Protein AF-D0EL36-F1 (afdb_monomer_lite)

Secondary structure (DSSP, 8-state):
--EEEEEE-TT--S--HHHHHHHHHHHHHHHHHHTGGGEEEEEEES-B-HHHHHHHHHHHTT-TT--EEEE-S-BS-HHHHHHHTTT-TT--EEEE---TT--S--GGGGG-TT--EEE-TT--------

Sequence (130 aa):
DSRHLPISTENLDEYDAASAEKLKSELEKLKTTLKVEHLQTLMLFGEIDEGFVKIFGDFLGEANTLHVLHVPNKLCPVESMLQNFSGLVHLRYLCLGMDESEMHLPLSISKFYHLRILDLELWKGGHGRS

Organism: Triticum aestivum (NCBI:txid4565)

Structure (mmCIF, N/CA/C/O backbone):
data_AF-D0EL36-F1
#
_entry.id   AF-D0EL36-F1
#
loop_
_atom_site.group_PDB
_atom_site.id
_atom_site.type_symbol
_atom_site.label_atom_id
_atom_site.label_alt_id
_atom_site.label_comp_id
_atom_site.label_asym_id
_atom_site.label_entity_id
_atom_site.label_seq_id
_atom_site.pdbx_PDB_ins_code
_atom_site.Cartn_x
_atom_site.Cartn_y
_atom_site.Cartn_z
_atom_site.occupancy
_atom_site.B_iso_or_equiv
_atom_site.auth_seq_id
_atom_site.auth_comp_id
_atom_site.auth_asym_id
_atom_site.auth_atom_id
_atom_site.pdbx_PDB_model_num
ATOM 1 N N . ASP A 1 1 ? -20.819 0.659 3.939 1.00 53.47 1 ASP A N 1
ATOM 2 C CA . ASP A 1 1 ? -19.827 1.710 3.649 1.00 53.47 1 ASP A CA 1
ATOM 3 C C . ASP A 1 1 ? -18.506 1.093 3.233 1.00 53.47 1 ASP A C 1
ATOM 5 O O . ASP A 1 1 ? -17.848 0.462 4.050 1.00 53.47 1 ASP A O 1
ATOM 9 N N . SER A 1 2 ? -18.156 1.206 1.952 1.00 55.25 2 SER A N 1
ATOM 10 C CA . SER A 1 2 ? -16.809 0.893 1.465 1.00 55.25 2 SER A CA 1
ATOM 11 C C . SER A 1 2 ? -16.009 2.190 1.452 1.00 55.25 2 SER A C 1
ATOM 13 O O . SER A 1 2 ? -16.448 3.176 0.858 1.00 55.25 2 SER A O 1
ATOM 15 N N . ARG A 1 3 ? -14.871 2.216 2.151 1.00 83.75 3 ARG A N 1
ATOM 16 C CA . ARG A 1 3 ? -13.973 3.374 2.182 1.00 83.75 3 ARG A CA 1
ATOM 17 C C . ARG A 1 3 ? -12.947 3.237 1.066 1.00 83.75 3 ARG A C 1
ATOM 19 O O . ARG A 1 3 ? -12.120 2.324 1.091 1.00 83.75 3 ARG A O 1
ATOM 26 N N . HIS A 1 4 ? -13.033 4.151 0.108 1.00 90.44 4 HIS A N 1
ATOM 27 C CA . HIS A 1 4 ? -12.111 4.293 -1.012 1.00 90.44 4 HIS A CA 1
ATOM 28 C C . HIS A 1 4 ? -11.322 5.591 -0.834 1.00 90.44 4 HIS A C 1
ATOM 30 O O . HIS A 1 4 ? -11.923 6.631 -0.564 1.00 90.44 4 HIS A O 1
ATOM 36 N N . LEU A 1 5 ? -9.998 5.529 -0.983 1.00 91.19 5 LEU A N 1
ATOM 37 C CA . LEU A 1 5 ? -9.108 6.678 -0.838 1.00 91.19 5 LEU A CA 1
ATOM 38 C C . LEU A 1 5 ? -8.165 6.773 -2.046 1.00 91.19 5 LEU A C 1
ATOM 40 O O . LEU A 1 5 ? -7.274 5.936 -2.182 1.00 91.19 5 LEU A O 1
ATOM 44 N N . PRO A 1 6 ? -8.344 7.762 -2.932 1.00 90.62 6 PRO A N 1
ATOM 45 C CA . PRO A 1 6 ? -7.325 8.137 -3.899 1.00 90.62 6 PRO A CA 1
ATOM 46 C C . PRO A 1 6 ? -6.351 9.152 -3.283 1.00 90.62 6 PRO A C 1
ATOM 48 O O . PRO A 1 6 ? -6.771 10.090 -2.605 1.00 90.62 6 PRO A O 1
ATOM 51 N N . ILE A 1 7 ? -5.057 8.987 -3.543 1.00 88.38 7 ILE A N 1
ATOM 52 C CA . ILE A 1 7 ? -3.991 9.919 -3.160 1.00 88.38 7 ILE A CA 1
ATOM 53 C C . ILE A 1 7 ? -3.137 10.174 -4.398 1.00 88.38 7 ILE A C 1
ATOM 55 O O . ILE A 1 7 ? -2.771 9.230 -5.090 1.00 88.38 7 ILE A O 1
ATOM 59 N N . SER A 1 8 ? -2.822 11.437 -4.680 1.00 86.31 8 SER A N 1
ATOM 60 C CA . SER A 1 8 ? -1.916 11.821 -5.766 1.00 86.31 8 SER A CA 1
ATOM 61 C C . SER A 1 8 ? -0.731 12.603 -5.206 1.00 86.31 8 SER A C 1
ATOM 63 O O . SER A 1 8 ? -0.928 13.566 -4.462 1.00 86.31 8 SER A O 1
ATOM 65 N N . THR A 1 9 ? 0.483 12.185 -5.566 1.00 79.19 9 THR A N 1
ATOM 66 C CA . THR A 1 9 ? 1.749 12.873 -5.277 1.00 79.19 9 THR A CA 1
ATOM 67 C C . THR A 1 9 ? 2.215 13.758 -6.439 1.00 79.19 9 THR A C 1
ATOM 69 O O . THR A 1 9 ? 3.256 14.387 -6.332 1.00 79.19 9 THR A O 1
ATOM 72 N N . GLU A 1 10 ? 1.439 13.885 -7.523 1.00 74.19 10 GLU A N 1
ATOM 73 C CA . GLU A 1 10 ? 1.836 14.590 -8.763 1.00 74.19 10 GLU A CA 1
ATOM 74 C C . GLU A 1 10 ? 2.172 16.079 -8.586 1.00 74.19 10 GLU A C 1
ATOM 76 O O . GLU A 1 10 ? 2.873 16.648 -9.413 1.00 74.19 10 GLU A O 1
ATOM 81 N N . ASN A 1 11 ? 1.657 16.714 -7.530 1.00 66.56 11 ASN A N 1
ATOM 82 C CA . ASN A 1 11 ? 1.885 18.134 -7.232 1.00 66.56 11 ASN A CA 1
ATOM 83 C C . ASN A 1 11 ? 2.857 18.346 -6.062 1.00 66.56 11 ASN A C 1
ATOM 85 O O . ASN A 1 11 ? 2.908 19.438 -5.496 1.00 66.56 11 ASN A O 1
ATOM 89 N N . LEU A 1 12 ? 3.541 17.291 -5.619 1.00 65.62 12 LEU A N 1
ATOM 90 C CA . LEU A 1 12 ? 4.643 17.423 -4.680 1.00 65.62 12 LEU A CA 1
ATOM 91 C C . LEU A 1 12 ? 5.880 17.704 -5.535 1.00 65.62 12 LEU A C 1
ATOM 93 O O . LEU A 1 12 ? 6.306 16.841 -6.297 1.00 65.62 12 LEU A O 1
ATOM 97 N N . ASP A 1 13 ? 6.381 18.940 -5.463 1.00 54.97 13 ASP A N 1
ATOM 98 C CA . ASP A 1 13 ? 7.646 19.344 -6.086 1.00 54.97 13 ASP A CA 1
ATOM 99 C C . ASP A 1 13 ? 8.804 18.438 -5.600 1.00 54.97 13 ASP A C 1
ATOM 101 O O . ASP A 1 13 ? 8.608 17.574 -4.743 1.00 54.97 13 ASP A O 1
ATOM 105 N N . GLU A 1 14 ? 10.011 18.629 -6.149 1.00 61.44 14 GLU A N 1
ATOM 106 C CA . GLU A 1 14 ? 11.230 17.871 -5.816 1.00 61.44 14 GLU A CA 1
ATOM 107 C C . GLU A 1 14 ? 11.282 17.469 -4.329 1.00 61.44 14 GLU A C 1
ATOM 109 O O . GLU A 1 14 ? 11.182 18.327 -3.450 1.00 61.44 14 GLU A O 1
ATOM 114 N N . TYR A 1 15 ? 11.381 16.157 -4.066 1.00 65.69 15 TYR A N 1
ATOM 115 C CA . TYR A 1 15 ? 11.259 15.565 -2.732 1.00 65.69 15 TYR A CA 1
ATOM 116 C C . TYR A 1 15 ? 12.235 16.216 -1.746 1.00 65.69 15 TYR A C 1
ATOM 118 O O . TYR A 1 15 ? 13.415 15.868 -1.662 1.00 65.69 15 TYR A O 1
ATOM 126 N N . ASP A 1 16 ? 11.719 17.168 -0.974 1.00 75.25 16 ASP A N 1
ATOM 127 C CA . ASP A 1 16 ? 12.415 17.794 0.131 1.00 75.25 16 ASP A CA 1
ATOM 128 C C . ASP A 1 16 ? 11.824 17.337 1.471 1.00 75.25 16 ASP A C 1
ATOM 130 O O . ASP A 1 16 ? 10.711 16.806 1.580 1.00 75.25 16 ASP A O 1
ATOM 134 N N . ALA A 1 17 ? 12.595 17.535 2.540 1.00 79.56 17 ALA A N 1
ATOM 135 C CA . ALA A 1 17 ? 12.172 17.139 3.879 1.00 79.56 17 ALA A CA 1
ATOM 136 C C . ALA A 1 17 ? 10.856 17.823 4.305 1.00 79.56 17 ALA A C 1
ATOM 138 O O . ALA A 1 17 ? 10.093 17.258 5.088 1.00 79.56 17 ALA A O 1
ATOM 139 N N . ALA A 1 18 ? 10.570 19.022 3.786 1.00 82.38 18 ALA A N 1
ATOM 140 C CA . ALA A 1 18 ? 9.354 19.761 4.105 1.00 82.38 18 ALA A CA 1
ATOM 141 C C . ALA A 1 18 ? 8.104 19.113 3.486 1.00 82.38 18 ALA A C 1
ATOM 143 O O . ALA A 1 18 ? 7.077 18.985 4.159 1.00 82.38 18 ALA A O 1
ATOM 144 N N . SER A 1 19 ? 8.193 18.664 2.235 1.00 81.56 19 SER A N 1
ATOM 145 C CA . SER A 1 19 ? 7.114 17.988 1.511 1.00 81.56 19 SER A CA 1
ATOM 146 C C . SER A 1 19 ? 6.803 16.623 2.119 1.00 81.56 19 SER A C 1
ATOM 148 O O . SER A 1 19 ? 5.631 16.287 2.314 1.00 81.56 19 SER A O 1
ATOM 150 N N . ALA A 1 20 ? 7.839 15.881 2.520 1.00 82.44 20 ALA A N 1
ATOM 151 C CA . ALA A 1 20 ? 7.704 14.610 3.227 1.00 82.44 20 ALA A CA 1
ATOM 152 C C . ALA A 1 20 ? 6.972 14.765 4.575 1.00 82.44 20 ALA A C 1
ATOM 154 O O . ALA A 1 20 ? 5.999 14.057 4.847 1.00 82.44 20 ALA A O 1
ATOM 155 N N . GLU A 1 21 ? 7.390 15.729 5.404 1.00 86.75 21 GLU A N 1
ATOM 156 C CA . GLU A 1 21 ? 6.746 16.003 6.696 1.00 86.75 21 GLU A CA 1
ATOM 157 C C . GLU A 1 21 ? 5.304 16.497 6.531 1.00 86.75 21 GLU A C 1
ATOM 159 O O . GLU A 1 21 ? 4.408 16.091 7.279 1.00 86.75 21 GLU A O 1
ATOM 164 N N . LYS A 1 22 ? 5.041 17.326 5.513 1.00 87.12 22 LYS A N 1
ATOM 165 C CA . LYS A 1 22 ? 3.683 17.772 5.190 1.00 87.12 22 LYS A CA 1
ATOM 166 C C . LYS A 1 22 ? 2.788 16.593 4.814 1.00 87.12 22 LYS A C 1
ATOM 168 O O . LYS A 1 22 ? 1.703 16.471 5.380 1.00 87.12 22 LYS A O 1
ATOM 173 N N . LEU A 1 23 ? 3.232 15.719 3.908 1.00 86.81 23 LEU A N 1
ATOM 174 C CA . LEU A 1 23 ? 2.465 14.533 3.524 1.00 86.81 23 LEU A CA 1
ATOM 175 C C . LEU A 1 23 ? 2.194 13.639 4.736 1.00 86.81 23 LEU A C 1
ATOM 177 O O . LEU A 1 23 ? 1.052 13.247 4.965 1.00 86.81 23 LEU A O 1
ATOM 181 N N . LYS A 1 24 ? 3.223 13.355 5.539 1.00 90.00 24 LYS A N 1
ATOM 182 C CA . LYS A 1 24 ? 3.090 12.544 6.751 1.00 90.00 24 LYS A CA 1
ATOM 183 C C . LYS A 1 24 ? 2.052 13.128 7.714 1.00 90.00 24 LYS A C 1
ATOM 185 O O . LYS A 1 24 ? 1.191 12.399 8.197 1.00 90.00 24 LYS A O 1
ATOM 190 N N . SER A 1 25 ? 2.084 14.440 7.947 1.00 90.56 25 SER A N 1
ATOM 191 C CA . SER A 1 25 ? 1.105 15.138 8.791 1.00 90.56 25 SER A CA 1
ATOM 192 C C . SER A 1 25 ? -0.328 15.008 8.261 1.00 90.56 25 SER A C 1
ATOM 194 O O . SER A 1 25 ? -1.253 14.740 9.030 1.00 90.56 25 SER A O 1
ATOM 196 N N . GLU A 1 26 ? -0.529 15.143 6.948 1.00 90.19 26 GLU A N 1
ATOM 197 C CA . GLU A 1 26 ? -1.848 14.960 6.330 1.00 90.19 26 GLU A CA 1
ATOM 198 C C . GLU A 1 26 ? -2.338 13.509 6.429 1.00 90.19 26 GLU A C 1
ATOM 200 O O . GLU A 1 26 ? -3.501 13.274 6.760 1.00 90.19 26 GLU A O 1
ATOM 205 N N . LEU A 1 27 ? -1.457 12.526 6.232 1.00 90.50 27 LEU A N 1
ATOM 206 C CA . LEU A 1 27 ? -1.799 11.112 6.392 1.00 90.50 27 LEU A CA 1
ATOM 207 C C . LEU A 1 27 ? -2.184 10.766 7.836 1.00 90.50 27 LEU A C 1
ATOM 209 O O . LEU A 1 27 ? -3.161 10.051 8.046 1.00 90.50 27 LEU A O 1
ATOM 213 N N . GLU A 1 28 ? -1.498 11.316 8.838 1.00 90.12 28 GLU A N 1
ATOM 214 C CA . GLU A 1 28 ? -1.862 11.123 10.250 1.00 90.12 28 GLU A CA 1
ATOM 215 C C . GLU A 1 28 ? -3.237 11.733 10.583 1.00 90.12 28 GLU A C 1
ATOM 217 O O . GLU A 1 28 ? -4.062 11.111 11.261 1.00 90.12 28 GLU A O 1
ATOM 222 N N . LYS A 1 29 ? -3.569 12.905 10.023 1.00 90.00 29 LYS A N 1
ATOM 223 C CA . LYS A 1 29 ? -4.936 13.456 10.116 1.00 90.00 29 LYS A CA 1
ATOM 224 C C . LYS A 1 29 ? -5.954 12.537 9.437 1.00 90.00 29 LYS A C 1
ATOM 226 O O . LYS A 1 29 ? -7.037 12.300 9.982 1.00 90.00 29 LYS A O 1
ATOM 231 N N . LEU A 1 30 ? -5.617 11.980 8.274 1.00 87.81 30 LEU A N 1
ATOM 232 C CA . LEU A 1 30 ? -6.482 11.042 7.560 1.00 87.81 30 LEU A CA 1
ATOM 233 C C . LEU A 1 30 ? -6.712 9.750 8.348 1.00 87.81 30 LEU A C 1
ATOM 235 O O . LEU A 1 30 ? -7.845 9.275 8.378 1.00 87.81 30 LEU A O 1
ATOM 239 N N . LYS A 1 31 ? -5.708 9.215 9.055 1.00 85.75 31 LYS A N 1
ATOM 240 C CA . LYS A 1 31 ? -5.886 8.028 9.912 1.00 85.75 31 LYS A CA 1
ATOM 241 C C . LYS A 1 31 ? -7.011 8.223 10.922 1.00 85.7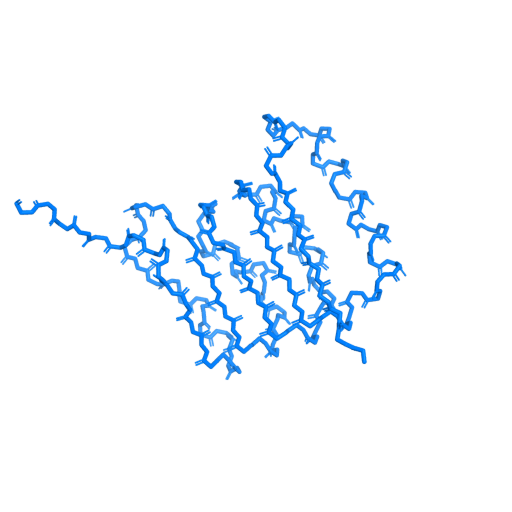5 31 LYS A C 1
ATOM 243 O O . LYS A 1 31 ? -7.921 7.394 11.007 1.00 85.75 31 LYS A O 1
ATOM 248 N N . THR A 1 32 ? -6.980 9.349 11.636 1.00 82.56 32 THR A N 1
ATOM 249 C CA . THR A 1 32 ? -7.972 9.659 12.679 1.00 82.56 32 THR A CA 1
ATOM 250 C C . THR A 1 32 ? -9.376 9.888 12.118 1.00 82.56 32 THR A C 1
ATOM 252 O O . THR A 1 32 ? -10.362 9.473 12.726 1.00 82.56 32 THR A O 1
ATOM 255 N N . THR A 1 33 ? -9.482 10.507 10.942 1.00 85.94 33 THR A N 1
ATOM 256 C CA . THR A 1 33 ? -10.771 10.877 10.338 1.00 85.94 33 THR A CA 1
ATOM 257 C C . THR A 1 33 ? -11.411 9.731 9.555 1.00 85.94 33 THR A C 1
ATOM 259 O O . TH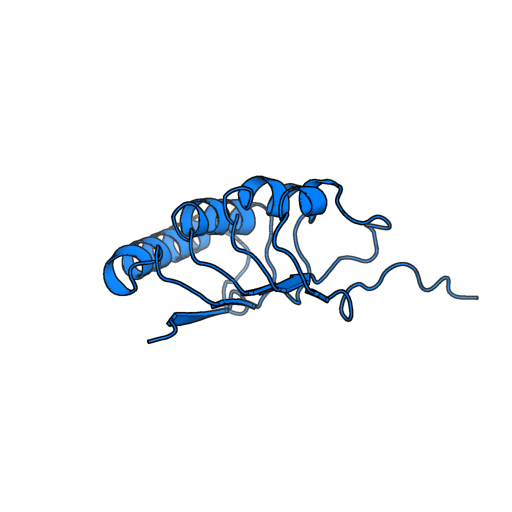R A 1 33 ? -12.619 9.516 9.655 1.00 85.94 33 THR A O 1
ATOM 262 N N . LEU A 1 34 ? -10.621 8.955 8.808 1.00 81.75 34 LEU A N 1
ATOM 263 C CA . LEU A 1 34 ? -11.117 7.886 7.940 1.00 81.75 34 LEU A CA 1
ATOM 264 C C . LEU A 1 34 ? -11.218 6.525 8.628 1.00 81.75 34 LEU A C 1
ATOM 266 O O . LEU A 1 34 ? -11.868 5.645 8.066 1.00 81.75 34 LEU A O 1
ATOM 270 N N . LYS A 1 35 ? -10.648 6.340 9.828 1.00 85.12 35 LYS A N 1
ATOM 271 C CA . LYS A 1 35 ? -10.431 5.023 10.460 1.00 85.12 35 LYS A CA 1
ATOM 272 C C . LYS A 1 35 ? -9.759 4.070 9.471 1.00 85.12 35 LYS A C 1
ATOM 274 O O . LYS A 1 35 ? -10.415 3.190 8.908 1.00 85.12 35 LYS A O 1
ATOM 279 N N . VAL A 1 36 ? -8.468 4.288 9.229 1.00 87.44 36 VAL A N 1
ATOM 280 C CA . VAL A 1 36 ? -7.709 3.600 8.169 1.00 87.44 36 VAL A CA 1
ATOM 281 C C . VAL A 1 36 ? -7.790 2.068 8.259 1.00 87.44 36 VAL A C 1
ATOM 283 O O . VAL A 1 36 ? -7.775 1.397 7.234 1.00 87.44 36 VAL A O 1
ATOM 286 N N . GLU A 1 37 ? -8.008 1.518 9.457 1.00 88.50 37 GLU A N 1
ATOM 287 C CA . GLU A 1 37 ? -8.267 0.089 9.704 1.00 88.50 37 GLU A CA 1
ATOM 288 C C . GLU A 1 37 ? -9.407 -0.508 8.865 1.00 88.50 37 GLU A C 1
ATOM 290 O O . GLU A 1 37 ? -9.418 -1.701 8.562 1.00 88.50 37 GLU A O 1
ATOM 295 N N . HIS A 1 38 ? -10.349 0.329 8.438 1.00 90.12 38 HIS A N 1
ATOM 296 C CA . HIS A 1 38 ? -11.511 -0.041 7.644 1.00 90.12 38 HIS A CA 1
ATOM 297 C C . HIS A 1 38 ? -11.402 0.384 6.166 1.00 90.12 38 HIS A C 1
ATOM 299 O O . HIS A 1 38 ? -12.414 0.393 5.453 1.00 90.12 38 HIS A O 1
ATOM 305 N N . LEU A 1 39 ? -10.226 0.838 5.724 1.00 92.62 39 LEU A N 1
ATOM 306 C CA . LEU A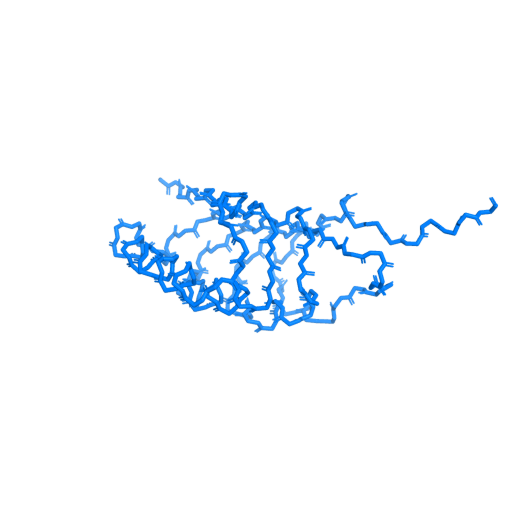 1 39 ? -9.973 1.222 4.341 1.00 92.62 39 LEU A CA 1
ATOM 307 C C . LEU A 1 39 ? -9.999 -0.025 3.451 1.00 92.62 39 LEU A C 1
ATOM 309 O O . LEU A 1 39 ? -9.268 -0.974 3.702 1.00 92.62 39 LEU A O 1
ATOM 313 N N . GLN A 1 40 ? -10.820 -0.019 2.397 1.00 94.75 40 GLN A N 1
ATOM 314 C CA . GLN A 1 40 ? -10.971 -1.174 1.499 1.00 94.75 40 GLN A CA 1
ATOM 315 C C . GLN A 1 40 ? -10.221 -0.999 0.181 1.00 94.75 40 GLN A C 1
ATOM 317 O O . GLN A 1 40 ? -9.825 -1.985 -0.447 1.00 94.75 40 GLN A O 1
ATOM 322 N N . THR A 1 41 ? -10.021 0.245 -0.250 1.00 95.25 41 THR A N 1
ATOM 323 C CA . THR A 1 41 ? -9.329 0.564 -1.498 1.00 95.25 41 THR A CA 1
ATOM 324 C C . THR A 1 41 ? -8.439 1.776 -1.328 1.00 95.25 41 THR A C 1
ATOM 326 O O . THR A 1 41 ? -8.907 2.825 -0.882 1.00 95.25 41 THR A O 1
ATOM 329 N N . LEU A 1 42 ? -7.193 1.634 -1.767 1.00 93.44 42 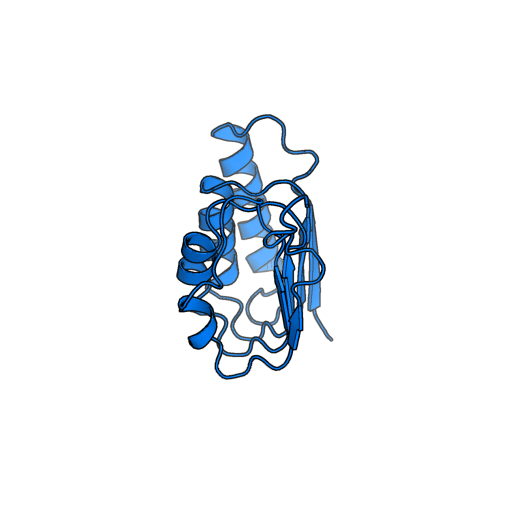LEU A N 1
ATOM 330 C CA . LEU A 1 42 ? -6.233 2.715 -1.902 1.00 93.44 42 LEU A CA 1
ATOM 331 C C . LEU A 1 42 ? -5.761 2.786 -3.354 1.00 93.44 42 LEU A C 1
ATOM 333 O O . LEU A 1 42 ? -5.388 1.769 -3.943 1.00 93.44 42 LEU A O 1
ATOM 337 N N . MET A 1 43 ? -5.760 3.994 -3.907 1.00 92.69 43 MET A N 1
ATOM 338 C CA . MET A 1 43 ? -5.150 4.293 -5.199 1.00 92.69 43 MET A CA 1
ATOM 339 C C . MET A 1 43 ? -4.070 5.349 -4.988 1.00 92.69 43 MET A C 1
ATOM 341 O O . MET A 1 43 ? -4.375 6.413 -4.453 1.00 92.69 43 MET A O 1
ATOM 345 N N . LEU A 1 44 ? -2.833 5.054 -5.378 1.00 88.88 44 LEU A N 1
ATOM 346 C CA . LEU A 1 44 ? -1.701 5.973 -5.276 1.00 88.88 44 LEU A CA 1
ATOM 347 C C . LEU A 1 44 ? -1.275 6.406 -6.677 1.00 88.88 44 LEU A C 1
ATOM 349 O O . LEU A 1 44 ? -0.915 5.562 -7.488 1.00 88.88 44 LEU A O 1
ATOM 353 N N . PHE A 1 45 ? -1.321 7.705 -6.952 1.00 85.62 45 PHE A N 1
ATOM 354 C CA . PHE A 1 45 ? -0.898 8.335 -8.204 1.00 85.62 45 PHE A CA 1
ATOM 355 C C . PHE A 1 45 ? 0.282 9.284 -7.946 1.00 85.62 45 PHE A C 1
ATOM 357 O O . PHE A 1 45 ? 0.545 9.638 -6.801 1.00 85.62 45 PHE A O 1
ATOM 364 N N . GLY A 1 46 ? 0.953 9.727 -9.008 1.00 81.81 46 GLY A N 1
ATOM 365 C CA . GLY A 1 46 ? 2.242 10.433 -8.989 1.00 81.81 46 GLY A CA 1
ATOM 366 C C . GLY A 1 46 ? 3.476 9.529 -8.889 1.00 81.81 46 GLY A C 1
ATOM 367 O O . GLY A 1 46 ? 3.351 8.303 -8.855 1.00 81.81 46 GLY A O 1
ATOM 368 N N . GLU A 1 47 ? 4.664 10.136 -8.930 1.00 77.44 47 GLU A N 1
ATOM 369 C CA . GLU A 1 47 ? 5.933 9.441 -8.685 1.00 77.44 47 GLU A CA 1
ATOM 370 C C . GLU A 1 47 ? 6.080 9.139 -7.190 1.00 77.44 47 GLU A C 1
ATOM 372 O O . GLU A 1 47 ? 5.714 9.949 -6.333 1.00 77.44 47 GLU A O 1
ATOM 377 N N . ILE A 1 48 ? 6.580 7.944 -6.877 1.00 77.19 48 ILE A N 1
ATOM 378 C CA . ILE A 1 48 ? 6.728 7.464 -5.502 1.00 77.19 48 ILE A CA 1
ATOM 379 C C . ILE A 1 48 ? 8.152 6.930 -5.350 1.00 77.19 48 ILE A C 1
ATOM 381 O O . ILE A 1 48 ? 8.484 5.815 -5.763 1.00 77.19 48 ILE A O 1
ATOM 385 N N . ASP A 1 49 ? 9.002 7.753 -4.753 1.00 76.69 49 ASP A N 1
ATOM 386 C CA . ASP A 1 49 ? 10.355 7.382 -4.358 1.00 76.69 49 ASP A CA 1
ATOM 387 C C . ASP A 1 49 ? 10.390 6.564 -3.048 1.00 76.69 49 ASP A C 1
ATOM 389 O O . ASP A 1 49 ? 9.364 6.216 -2.456 1.00 76.69 49 ASP A O 1
ATOM 393 N N . GLU A 1 50 ? 11.599 6.239 -2.585 1.00 78.06 50 GLU A N 1
ATOM 394 C CA . GLU A 1 50 ? 11.819 5.446 -1.368 1.00 78.06 50 GLU A CA 1
ATOM 395 C C . GLU A 1 50 ? 11.272 6.121 -0.103 1.00 78.06 50 GLU A C 1
ATOM 397 O O . GLU A 1 50 ? 10.776 5.458 0.814 1.00 78.06 50 GLU A O 1
ATOM 402 N N . GLY A 1 51 ? 11.345 7.452 -0.055 1.00 80.38 51 GLY A N 1
ATOM 403 C CA . GLY A 1 51 ? 10.849 8.248 1.056 1.00 80.38 51 GLY A CA 1
ATOM 404 C C . GLY A 1 51 ? 9.335 8.149 1.178 1.00 80.38 51 GLY A C 1
ATOM 405 O O . GLY A 1 51 ? 8.809 7.865 2.261 1.00 80.38 51 GLY A O 1
ATOM 406 N N . PHE A 1 52 ? 8.635 8.283 0.051 1.00 81.44 52 PHE A N 1
ATOM 407 C CA . PHE A 1 52 ? 7.191 8.082 -0.012 1.00 81.44 52 PHE A CA 1
ATOM 408 C C . PHE A 1 52 ? 6.786 6.649 0.328 1.00 81.44 52 PHE A C 1
ATOM 410 O O . PHE A 1 52 ? 5.833 6.461 1.086 1.00 81.44 52 PHE A O 1
ATOM 417 N N . VAL A 1 53 ? 7.520 5.641 -0.158 1.00 83.75 53 VAL A N 1
ATOM 418 C CA . VAL A 1 53 ? 7.261 4.228 0.170 1.00 83.75 53 VAL A CA 1
ATOM 419 C C . VAL A 1 53 ? 7.209 4.012 1.682 1.00 83.75 53 VAL A C 1
ATOM 421 O O . VAL A 1 53 ? 6.275 3.381 2.182 1.00 83.75 53 VAL A O 1
ATOM 424 N N . LYS A 1 54 ? 8.173 4.567 2.424 1.00 86.12 54 LYS A N 1
ATOM 425 C CA . LYS A 1 54 ? 8.205 4.442 3.884 1.00 86.12 54 LYS A CA 1
ATOM 426 C C . LYS A 1 54 ? 7.005 5.125 4.544 1.00 86.12 54 LYS A C 1
ATOM 428 O O . LYS A 1 54 ? 6.356 4.528 5.398 1.00 86.12 54 LYS A O 1
ATOM 433 N N . ILE A 1 55 ? 6.683 6.349 4.122 1.00 88.94 55 ILE A N 1
ATOM 434 C CA . ILE A 1 55 ? 5.542 7.113 4.649 1.00 88.94 55 ILE A CA 1
ATOM 435 C C . ILE A 1 55 ? 4.223 6.357 4.424 1.00 88.94 55 ILE A C 1
ATOM 437 O O . ILE A 1 55 ? 3.407 6.241 5.340 1.00 88.94 55 ILE A O 1
ATOM 441 N N . PHE A 1 56 ? 4.016 5.802 3.227 1.00 88.44 56 PHE A N 1
ATOM 442 C CA . PHE A 1 56 ? 2.831 4.997 2.937 1.00 88.44 56 PHE A CA 1
ATOM 443 C C . PHE A 1 56 ? 2.836 3.657 3.673 1.00 88.44 56 PHE A C 1
ATOM 445 O O . PHE A 1 56 ? 1.765 3.185 4.046 1.00 88.44 56 PHE A O 1
ATOM 452 N N . GLY A 1 57 ? 4.005 3.067 3.934 1.00 88.69 57 GLY A N 1
ATOM 453 C CA . GLY A 1 57 ? 4.137 1.859 4.751 1.00 88.69 57 GLY A CA 1
ATOM 454 C C . GLY A 1 57 ? 3.622 2.084 6.167 1.00 88.69 57 GLY A C 1
ATOM 455 O O . GLY A 1 57 ? 2.742 1.361 6.632 1.00 88.69 57 GLY A O 1
ATOM 456 N N . ASP A 1 58 ? 4.082 3.162 6.804 1.00 88.56 58 ASP A N 1
ATOM 457 C CA . ASP A 1 58 ? 3.625 3.578 8.134 1.00 88.56 58 ASP A CA 1
ATOM 458 C C . ASP A 1 58 ? 2.128 3.939 8.144 1.00 88.56 58 ASP A C 1
ATOM 460 O O . ASP A 1 58 ? 1.420 3.712 9.131 1.00 88.56 58 ASP A O 1
ATOM 464 N N . PHE A 1 59 ? 1.615 4.504 7.046 1.00 89.94 59 PHE A N 1
ATOM 465 C CA . PHE A 1 59 ? 0.192 4.810 6.901 1.00 89.94 59 PHE A CA 1
ATOM 466 C C . PHE A 1 59 ? -0.675 3.550 6.783 1.00 89.94 59 PHE A C 1
ATOM 468 O O . PHE A 1 59 ? -1.734 3.458 7.407 1.00 89.94 59 PHE A O 1
ATOM 475 N N . LEU A 1 60 ? -0.213 2.577 6.000 1.00 89.06 60 LEU A N 1
ATOM 476 C CA . LEU A 1 60 ? -0.920 1.338 5.694 1.00 89.06 60 LEU A CA 1
ATOM 477 C C . LEU A 1 60 ? -0.751 0.246 6.748 1.00 89.06 60 LEU A C 1
ATOM 479 O O . LEU A 1 60 ? -1.506 -0.724 6.713 1.00 89.06 60 LEU A O 1
ATOM 483 N N . GLY A 1 61 ? 0.176 0.398 7.697 1.00 87.00 61 GLY A N 1
ATOM 484 C CA . GLY A 1 61 ? 0.407 -0.581 8.764 1.00 87.00 61 GLY A CA 1
ATOM 485 C C . GLY A 1 61 ? -0.839 -0.922 9.592 1.00 87.00 61 GLY A C 1
ATOM 486 O O . GLY A 1 61 ? -0.917 -2.004 10.166 1.00 87.00 61 GLY A O 1
ATOM 487 N N . GLU A 1 62 ? -1.836 -0.036 9.618 1.00 84.44 62 GLU A N 1
ATOM 488 C CA . GLU A 1 62 ? -3.115 -0.250 10.305 1.00 84.44 62 GLU A CA 1
ATOM 489 C C . GLU A 1 62 ? -4.246 -0.709 9.366 1.00 84.44 62 GLU A C 1
ATOM 491 O O . GLU A 1 62 ? -5.293 -1.138 9.846 1.00 84.44 62 GLU A O 1
ATOM 496 N N . ALA A 1 63 ? -4.066 -0.649 8.040 1.00 90.06 63 ALA A N 1
ATOM 497 C CA . ALA A 1 63 ? -5.096 -0.879 7.020 1.00 90.06 63 ALA A CA 1
ATOM 498 C C . ALA A 1 63 ? -5.397 -2.375 6.785 1.00 90.06 63 ALA A C 1
ATOM 500 O O . ALA A 1 63 ? -5.367 -2.881 5.662 1.00 90.06 63 ALA A O 1
ATOM 501 N N . ASN A 1 64 ? -5.725 -3.096 7.857 1.00 87.31 64 ASN A N 1
ATOM 502 C CA . ASN A 1 64 ? -5.877 -4.552 7.854 1.00 87.31 64 ASN A CA 1
ATOM 503 C C . ASN A 1 64 ? -6.991 -5.060 6.927 1.00 87.31 64 ASN A C 1
ATOM 505 O O . ASN A 1 64 ? -6.942 -6.207 6.499 1.00 87.31 64 ASN A O 1
ATOM 509 N N . THR A 1 65 ? -7.989 -4.235 6.596 1.00 92.50 65 THR A N 1
ATOM 510 C CA . THR A 1 65 ? -9.121 -4.614 5.725 1.00 92.50 65 THR A CA 1
ATOM 511 C C . THR A 1 65 ? -8.944 -4.223 4.255 1.00 92.50 65 THR A C 1
ATOM 513 O O . THR A 1 65 ? -9.885 -4.352 3.464 1.00 92.50 65 THR A O 1
ATOM 516 N N . LEU A 1 66 ? -7.745 -3.775 3.866 1.00 95.25 66 LEU A N 1
ATOM 517 C CA . LEU A 1 66 ? -7.476 -3.352 2.499 1.00 95.25 66 LEU A CA 1
ATOM 518 C C . LEU A 1 66 ? -7.576 -4.538 1.535 1.00 95.25 66 LEU A C 1
ATOM 520 O O . LEU A 1 66 ? -6.869 -5.535 1.659 1.00 95.25 66 LEU A O 1
ATOM 524 N N . HIS A 1 67 ? -8.456 -4.412 0.543 1.00 95.75 67 HIS A N 1
ATOM 525 C CA . HIS A 1 67 ? -8.664 -5.426 -0.489 1.00 95.75 67 HIS A CA 1
ATOM 526 C C . HIS A 1 67 ? -8.040 -5.033 -1.828 1.00 95.75 67 HIS A C 1
ATOM 528 O O . HIS A 1 67 ? -7.714 -5.915 -2.621 1.00 95.75 67 HIS A O 1
ATOM 534 N N . VAL A 1 68 ? -7.909 -3.734 -2.093 1.00 96.31 68 VAL A N 1
ATOM 535 C CA . VAL A 1 68 ? -7.459 -3.193 -3.378 1.00 96.31 68 VAL A CA 1
ATOM 536 C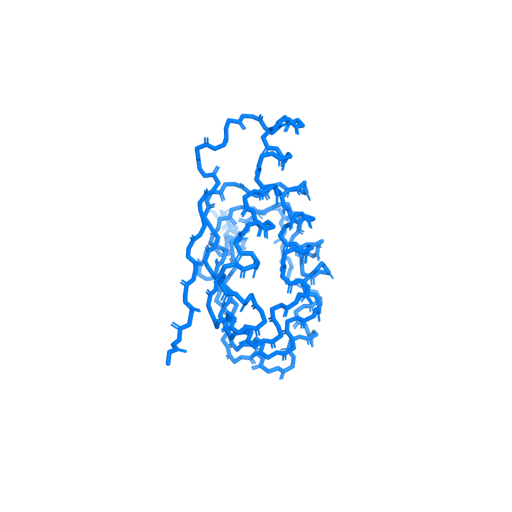 C . VAL A 1 68 ? -6.347 -2.186 -3.125 1.00 96.31 68 VAL A C 1
ATOM 538 O O . VAL A 1 68 ? -6.574 -1.171 -2.463 1.00 96.31 68 VAL A O 1
ATOM 541 N N . LEU A 1 69 ? -5.173 -2.459 -3.686 1.00 94.19 69 LEU A N 1
ATOM 542 C CA . LEU A 1 69 ? -4.060 -1.522 -3.756 1.00 94.19 69 LEU A CA 1
ATOM 543 C C . LEU A 1 69 ? -3.728 -1.293 -5.229 1.00 94.19 69 LEU A C 1
ATOM 545 O O . LEU A 1 69 ? -3.361 -2.228 -5.939 1.00 94.19 69 LEU A O 1
ATOM 549 N N . HIS A 1 70 ? -3.897 -0.059 -5.689 1.00 92.31 70 HIS A N 1
ATOM 550 C CA . HIS A 1 70 ? -3.652 0.315 -7.074 1.00 92.31 70 HIS A CA 1
ATOM 551 C C . HIS A 1 70 ? -2.553 1.368 -7.151 1.00 92.31 70 HIS A C 1
ATOM 553 O O . HIS A 1 70 ? -2.740 2.491 -6.680 1.00 92.31 70 HIS A O 1
ATOM 559 N N . VAL A 1 71 ? -1.418 0.996 -7.737 1.00 88.50 71 VAL A N 1
ATOM 560 C CA . VAL A 1 71 ? -0.218 1.830 -7.810 1.00 88.50 71 VAL A CA 1
ATOM 561 C C . VAL A 1 71 ? 0.336 1.751 -9.238 1.00 88.50 71 VAL A C 1
ATOM 563 O O . VAL A 1 71 ? 1.219 0.945 -9.508 1.00 88.50 71 VAL A O 1
ATOM 566 N N . PRO A 1 72 ? -0.216 2.530 -10.185 1.00 82.56 72 PRO A N 1
ATOM 567 C CA . PRO A 1 72 ? 0.029 2.383 -11.620 1.00 82.56 72 PRO A CA 1
ATOM 568 C C . PRO A 1 72 ? 1.344 3.019 -12.099 1.00 82.56 72 PRO A C 1
ATOM 570 O O . PRO A 1 72 ? 1.732 2.840 -13.252 1.00 82.56 72 PRO A O 1
ATOM 573 N N . ASN A 1 73 ? 2.017 3.791 -11.247 1.00 76.06 73 ASN A N 1
ATOM 574 C CA . ASN A 1 73 ? 3.142 4.638 -11.634 1.00 76.06 73 ASN A CA 1
ATOM 575 C C . ASN A 1 73 ? 4.498 4.020 -11.293 1.00 76.06 73 ASN A C 1
ATOM 577 O O . ASN A 1 73 ? 4.574 3.001 -10.611 1.00 76.06 73 ASN A O 1
ATOM 581 N N . LYS A 1 74 ? 5.578 4.648 -11.781 1.00 68.88 74 LYS A N 1
ATOM 582 C CA . LYS A 1 74 ? 6.945 4.242 -11.444 1.00 68.88 74 LYS A CA 1
ATOM 583 C C . LYS A 1 74 ? 7.187 4.385 -9.945 1.00 68.88 74 LYS A C 1
ATOM 585 O O . LYS A 1 74 ? 6.948 5.441 -9.359 1.00 68.88 74 LYS A O 1
ATOM 590 N N . LEU A 1 75 ? 7.705 3.310 -9.371 1.00 65.50 75 LEU A N 1
ATOM 591 C CA . LEU A 1 75 ? 8.082 3.208 -7.975 1.00 65.50 75 LEU A CA 1
ATOM 592 C C . LEU A 1 75 ? 9.603 3.071 -7.849 1.00 65.50 75 LEU A C 1
ATOM 594 O O . LEU A 1 75 ? 10.255 2.480 -8.711 1.00 65.50 75 LEU A O 1
ATOM 598 N N . CYS A 1 76 ? 10.141 3.543 -6.724 1.00 65.56 76 CYS A N 1
ATOM 599 C CA . CYS A 1 76 ? 11.335 2.978 -6.078 1.00 65.56 76 CYS A CA 1
ATOM 600 C C . CYS A 1 76 ? 11.245 1.431 -6.025 1.00 65.56 76 CYS A C 1
ATOM 602 O O . CYS A 1 76 ? 10.113 0.941 -6.033 1.00 65.56 76 CYS A O 1
ATOM 604 N N . PRO A 1 77 ? 12.353 0.647 -5.971 1.00 75.50 77 PRO A N 1
ATOM 605 C CA . PRO A 1 77 ? 12.312 -0.793 -6.224 1.00 75.50 77 PRO A CA 1
ATOM 606 C C . PRO A 1 77 ? 11.105 -1.498 -5.613 1.00 75.50 77 PRO A C 1
ATOM 608 O O . PRO A 1 77 ? 10.874 -1.410 -4.401 1.00 75.50 77 PRO A O 1
ATOM 611 N N . VAL A 1 78 ? 10.309 -2.167 -6.456 1.00 77.94 78 VAL A N 1
ATOM 612 C CA . VAL A 1 78 ? 8.973 -2.664 -6.081 1.00 77.94 78 VAL A CA 1
ATOM 613 C C . VAL A 1 78 ? 9.078 -3.614 -4.889 1.00 77.94 78 VAL A C 1
ATOM 615 O O . VAL A 1 78 ? 8.224 -3.617 -4.002 1.00 77.94 78 VAL A O 1
ATOM 618 N N . GLU A 1 79 ? 10.176 -4.367 -4.813 1.00 81.69 79 GLU A N 1
ATOM 619 C CA . GLU A 1 79 ? 10.509 -5.213 -3.670 1.00 81.69 79 GLU A CA 1
ATOM 620 C C . GLU A 1 79 ? 10.511 -4.421 -2.349 1.00 81.69 79 GLU A C 1
ATOM 622 O O . GLU A 1 79 ? 9.823 -4.817 -1.411 1.00 81.69 79 GLU A O 1
ATOM 627 N N . SER A 1 80 ? 11.192 -3.272 -2.271 1.00 80.12 80 SER A N 1
ATOM 628 C CA . SER A 1 80 ? 11.232 -2.434 -1.061 1.00 80.12 80 SER A CA 1
ATOM 629 C C . SER A 1 80 ? 9.840 -1.970 -0.639 1.00 80.12 80 SER A C 1
ATOM 631 O O . SER A 1 80 ? 9.508 -1.987 0.549 1.00 80.12 80 SER A O 1
ATOM 633 N N . MET A 1 81 ? 8.988 -1.603 -1.597 1.00 82.62 81 MET A N 1
ATOM 634 C CA . MET A 1 81 ? 7.610 -1.214 -1.303 1.00 82.62 81 MET A CA 1
ATOM 635 C C . MET A 1 81 ? 6.804 -2.370 -0.711 1.00 82.62 81 MET A C 1
ATOM 637 O O . MET A 1 81 ? 6.180 -2.230 0.341 1.00 82.62 81 MET A O 1
ATOM 641 N N . LEU A 1 82 ? 6.844 -3.535 -1.349 1.00 85.56 82 LEU A N 1
ATOM 642 C CA . LEU A 1 82 ? 6.071 -4.690 -0.903 1.00 85.56 82 LEU A CA 1
ATOM 643 C C . LEU A 1 82 ? 6.538 -5.219 0.458 1.00 85.56 82 LEU A C 1
ATOM 645 O O . LEU A 1 82 ? 5.722 -5.738 1.222 1.00 85.56 82 LEU A O 1
ATOM 649 N N . GLN A 1 83 ? 7.819 -5.050 0.804 1.00 84.31 83 GLN A N 1
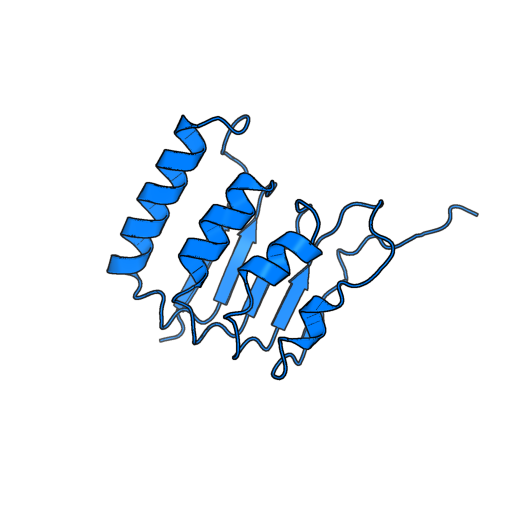ATOM 650 C CA . GLN A 1 83 ? 8.317 -5.344 2.151 1.00 84.31 83 GLN A CA 1
ATOM 651 C C . GLN A 1 83 ? 7.686 -4.430 3.210 1.00 84.31 83 GLN A C 1
ATOM 653 O O . GLN A 1 83 ? 7.309 -4.921 4.272 1.00 84.31 83 GLN A O 1
ATOM 658 N N . ASN A 1 84 ? 7.502 -3.138 2.914 1.00 83.81 84 ASN A N 1
ATOM 659 C CA . ASN A 1 84 ? 6.810 -2.202 3.810 1.00 83.81 84 ASN A CA 1
ATOM 660 C C . ASN A 1 84 ? 5.303 -2.492 3.918 1.00 83.81 84 ASN A C 1
ATOM 662 O O . ASN A 1 84 ? 4.669 -2.129 4.905 1.00 83.81 84 ASN A O 1
ATOM 666 N N . PHE A 1 85 ? 4.717 -3.171 2.929 1.00 86.00 85 PHE A N 1
ATOM 667 C CA . PHE A 1 85 ? 3.280 -3.455 2.866 1.00 86.00 85 PHE A CA 1
ATOM 668 C C . PHE A 1 85 ? 2.912 -4.878 3.306 1.00 86.00 85 PHE A C 1
ATOM 670 O O . PHE A 1 85 ? 1.799 -5.342 3.056 1.00 86.00 85 PHE A O 1
ATOM 677 N N . SER A 1 86 ? 3.804 -5.590 4.002 1.00 82.44 86 SER A N 1
ATOM 678 C CA . SER A 1 86 ? 3.569 -6.991 4.382 1.00 82.44 86 SER A CA 1
ATOM 679 C C . SER A 1 86 ? 2.363 -7.215 5.307 1.00 82.44 86 SER A C 1
ATOM 681 O O . SER A 1 86 ? 1.919 -8.351 5.455 1.00 82.44 86 SER A O 1
ATOM 683 N N . GLY A 1 87 ? 1.836 -6.159 5.936 1.00 85.31 87 GLY A N 1
ATOM 684 C CA . GLY A 1 87 ? 0.646 -6.211 6.793 1.00 85.31 87 GLY A CA 1
ATOM 685 C C . GLY A 1 87 ? -0.690 -6.307 6.044 1.00 85.31 87 GLY A C 1
ATOM 686 O O . GLY A 1 87 ? -1.708 -6.597 6.668 1.00 85.31 87 GLY A O 1
ATOM 687 N N . LEU A 1 88 ? -0.714 -6.119 4.718 1.00 92.12 88 LEU A N 1
ATOM 688 C CA . LEU A 1 88 ? -1.939 -6.120 3.902 1.00 92.12 88 LEU A CA 1
ATOM 689 C C . LEU A 1 88 ? -2.462 -7.544 3.629 1.00 92.12 88 LEU A C 1
ATOM 691 O O . LEU A 1 88 ? -2.599 -7.985 2.489 1.00 92.12 88 LEU A O 1
ATOM 695 N N . VAL A 1 89 ? -2.754 -8.294 4.688 1.00 89.75 89 VAL A N 1
ATOM 696 C CA . VAL A 1 89 ? -3.068 -9.730 4.623 1.00 89.75 89 VAL A CA 1
ATOM 697 C C . VAL A 1 89 ? -4.350 -10.054 3.857 1.00 89.75 89 VAL A C 1
ATOM 699 O O . VAL A 1 89 ? -4.482 -11.152 3.322 1.00 89.75 89 VAL A O 1
ATOM 702 N N . HIS A 1 90 ? -5.298 -9.119 3.779 1.00 94.25 90 HIS A N 1
ATOM 703 C CA . HIS A 1 90 ? -6.575 -9.304 3.085 1.00 94.25 90 HIS A CA 1
ATOM 704 C C . HIS A 1 90 ? -6.570 -8.813 1.636 1.00 94.25 90 HIS A C 1
ATOM 706 O O . HIS A 1 90 ? -7.617 -8.860 0.983 1.00 94.25 90 HIS A O 1
ATOM 712 N N . LEU A 1 91 ? -5.414 -8.400 1.112 1.00 96.19 91 LEU A N 1
ATOM 713 C CA . LEU A 1 91 ? -5.294 -7.876 -0.241 1.00 96.19 91 LEU A CA 1
ATOM 714 C C . LEU A 1 91 ? -5.772 -8.904 -1.280 1.00 96.19 91 LEU A C 1
ATOM 716 O O . LEU A 1 91 ? -5.366 -10.063 -1.255 1.00 96.19 91 LEU A O 1
ATOM 720 N N . ARG A 1 92 ? -6.655 -8.478 -2.191 1.00 96.88 92 ARG A N 1
ATOM 721 C CA . ARG A 1 92 ? -7.252 -9.309 -3.258 1.00 96.88 92 ARG A CA 1
ATOM 722 C C . ARG A 1 92 ? -6.890 -8.824 -4.654 1.00 96.88 92 ARG A C 1
ATOM 724 O O . ARG A 1 92 ? -6.854 -9.639 -5.572 1.00 96.88 92 ARG A O 1
ATOM 731 N N . TYR A 1 93 ? -6.644 -7.529 -4.808 1.00 96.88 93 TYR A N 1
ATOM 732 C CA . TYR A 1 93 ? -6.207 -6.903 -6.047 1.00 96.88 93 TYR A CA 1
ATOM 733 C C . TYR A 1 93 ? -4.971 -6.050 -5.770 1.00 96.88 93 TYR A C 1
ATOM 735 O O . TYR A 1 93 ? -4.988 -5.217 -4.858 1.00 96.88 93 TYR A O 1
ATOM 743 N N . LEU A 1 94 ? -3.935 -6.253 -6.576 1.00 93.56 94 LEU A N 1
ATOM 744 C CA . LEU A 1 94 ? -2.703 -5.478 -6.564 1.00 93.56 94 LEU A CA 1
ATOM 745 C C . LEU A 1 94 ? -2.386 -5.049 -7.997 1.00 93.56 94 LEU A C 1
ATOM 747 O O . LEU A 1 94 ? -2.178 -5.914 -8.842 1.00 93.56 94 LEU A O 1
ATOM 751 N N . CYS A 1 95 ? -2.347 -3.743 -8.250 1.00 91.69 95 CYS A N 1
ATOM 752 C CA . CYS A 1 95 ? -1.842 -3.170 -9.499 1.00 91.69 95 CYS A CA 1
ATOM 753 C C . CYS A 1 95 ? -0.500 -2.493 -9.242 1.00 91.69 95 CYS A C 1
ATOM 755 O O . CYS A 1 95 ? -0.386 -1.717 -8.287 1.00 91.69 95 CYS A O 1
ATOM 757 N N . LEU A 1 96 ? 0.484 -2.812 -10.084 1.00 86.50 96 LEU A N 1
ATOM 758 C CA . LEU A 1 96 ? 1.854 -2.319 -9.992 1.00 86.50 96 LEU A CA 1
ATOM 759 C C . LEU A 1 96 ? 2.311 -1.744 -11.337 1.00 86.50 96 LEU A C 1
ATOM 761 O O . LEU A 1 96 ? 2.308 -2.435 -12.356 1.00 86.50 96 LEU A O 1
ATOM 765 N N . GLY A 1 97 ? 2.759 -0.492 -11.310 1.00 79.38 97 GLY A N 1
ATOM 766 C CA . GLY A 1 97 ? 3.613 0.114 -12.325 1.00 79.38 97 GLY A CA 1
ATOM 767 C C . GLY A 1 97 ? 5.091 -0.118 -12.006 1.00 79.38 97 GLY A C 1
ATOM 768 O O . GLY A 1 97 ? 5.471 -0.299 -10.849 1.00 79.38 97 GLY A O 1
ATOM 769 N N . MET A 1 98 ? 5.937 -0.133 -13.039 1.00 69.81 98 MET A N 1
ATOM 770 C CA . MET A 1 98 ? 7.360 -0.461 -12.905 1.00 69.81 98 MET A CA 1
ATOM 771 C C . MET A 1 98 ? 8.253 0.336 -13.871 1.00 69.81 98 MET A C 1
ATOM 773 O O . MET A 1 98 ? 7.831 0.721 -14.963 1.00 69.81 98 MET A O 1
ATOM 777 N N . ASP A 1 99 ? 9.510 0.547 -13.461 1.00 62.66 99 ASP A N 1
ATOM 778 C CA . ASP A 1 99 ? 10.609 0.990 -14.322 1.00 62.66 99 ASP A CA 1
ATOM 779 C C . ASP A 1 99 ? 11.218 -0.164 -15.145 1.00 62.66 99 ASP A C 1
ATOM 781 O O . ASP A 1 99 ? 11.363 -1.280 -14.657 1.00 62.66 99 ASP A O 1
ATOM 785 N N . GLU A 1 100 ? 11.633 0.105 -16.387 1.00 57.31 100 GLU A N 1
ATOM 786 C CA . GLU A 1 100 ? 12.071 -0.901 -17.381 1.00 57.31 100 GLU A CA 1
ATOM 787 C C . GLU A 1 100 ? 13.280 -1.760 -16.940 1.00 57.31 100 GLU A C 1
ATOM 789 O O . GLU A 1 100 ? 13.635 -2.736 -17.605 1.00 57.31 100 GLU A O 1
ATOM 794 N N . SER A 1 101 ? 13.926 -1.396 -15.830 1.00 60.06 101 SER A N 1
ATOM 795 C CA . SER A 1 101 ? 15.119 -2.032 -15.275 1.00 60.06 101 SER A CA 1
ATOM 796 C C . SER A 1 101 ? 14.837 -3.264 -14.399 1.00 60.06 101 SER A C 1
ATOM 798 O O . SER A 1 101 ? 15.730 -4.099 -14.234 1.00 60.06 101 SER A O 1
ATOM 800 N N . GLU A 1 102 ? 13.617 -3.443 -13.881 1.00 64.25 102 GLU A N 1
ATOM 801 C CA . GLU A 1 102 ? 13.255 -4.605 -13.058 1.00 64.25 102 GLU A CA 1
ATOM 802 C C . GLU A 1 102 ? 12.636 -5.727 -13.917 1.00 64.25 102 GLU A C 1
ATOM 804 O O . GLU A 1 102 ? 11.460 -5.754 -14.257 1.00 64.25 102 GLU A O 1
ATOM 809 N N . MET A 1 103 ? 13.439 -6.716 -14.306 1.00 64.31 103 MET A N 1
ATOM 810 C CA . MET A 1 103 ? 12.960 -7.789 -15.197 1.00 64.31 103 MET A CA 1
ATOM 811 C C . MET A 1 103 ? 12.144 -8.882 -14.487 1.00 64.31 103 MET A C 1
ATOM 813 O O . MET A 1 103 ? 11.597 -9.767 -15.148 1.00 64.31 103 MET A O 1
ATOM 817 N N . HIS A 1 104 ? 12.078 -8.865 -13.154 1.00 76.62 104 HIS A N 1
ATOM 818 C CA . HIS A 1 104 ? 11.534 -9.968 -12.366 1.00 76.62 104 HIS A CA 1
ATOM 819 C C . HIS A 1 104 ? 10.470 -9.515 -11.377 1.00 76.62 104 HIS A C 1
ATOM 821 O O . HIS A 1 104 ? 10.587 -8.473 -10.741 1.00 76.62 104 HIS A O 1
ATOM 827 N N . LEU A 1 105 ? 9.454 -10.363 -11.224 1.00 78.94 105 LEU A N 1
ATOM 828 C CA . LEU A 1 105 ? 8.404 -10.190 -10.237 1.00 78.94 105 LEU A CA 1
ATOM 829 C C . LEU A 1 105 ? 8.972 -10.352 -8.811 1.00 78.94 105 LEU A C 1
ATOM 831 O O . LEU A 1 105 ? 9.545 -11.409 -8.532 1.00 78.94 105 LEU A O 1
ATOM 835 N N . PRO A 1 106 ? 8.801 -9.366 -7.907 1.00 81.00 106 PRO A N 1
ATOM 836 C CA . PRO A 1 106 ? 9.198 -9.464 -6.509 1.00 81.00 106 PRO A CA 1
ATOM 837 C C . PRO A 1 106 ? 8.666 -10.721 -5.832 1.00 81.00 106 PRO A C 1
ATOM 839 O O . PRO A 1 106 ? 7.470 -11.030 -5.882 1.00 81.00 106 PRO A O 1
ATOM 842 N N . LEU A 1 107 ? 9.546 -11.431 -5.125 1.00 84.00 107 LEU A N 1
ATOM 843 C CA . LEU A 1 107 ? 9.162 -12.644 -4.399 1.00 84.00 107 LEU A CA 1
ATOM 844 C C . LEU A 1 107 ? 8.255 -12.318 -3.207 1.00 84.00 107 LEU A C 1
ATOM 846 O O . LEU A 1 107 ? 7.469 -13.166 -2.778 1.00 84.00 107 LEU A O 1
ATOM 850 N N . SER A 1 108 ? 8.317 -11.088 -2.692 1.00 85.81 108 SER A N 1
ATOM 851 C CA . SER A 1 108 ? 7.450 -10.591 -1.618 1.00 85.81 108 SER A CA 1
ATOM 852 C C . SER A 1 108 ? 5.960 -10.615 -1.955 1.00 85.81 108 SER A C 1
ATOM 854 O O . SER A 1 108 ? 5.155 -10.675 -1.026 1.00 85.81 108 SER A O 1
ATOM 856 N N . ILE A 1 109 ? 5.570 -10.682 -3.235 1.00 88.75 109 ILE A N 1
ATOM 857 C CA . ILE A 1 109 ? 4.159 -10.835 -3.634 1.00 88.75 109 ILE A CA 1
ATOM 858 C C . ILE A 1 109 ? 3.550 -12.119 -3.058 1.00 88.75 109 ILE A C 1
ATOM 860 O O . ILE A 1 109 ? 2.371 -12.144 -2.706 1.00 88.75 109 ILE A O 1
ATOM 864 N N . SER A 1 110 ? 4.362 -13.165 -2.871 1.00 88.25 110 SER A N 1
ATOM 865 C CA . SER A 1 110 ? 3.925 -14.433 -2.268 1.00 88.25 110 SER A CA 1
ATOM 866 C C . SER A 1 110 ? 3.355 -14.287 -0.850 1.00 88.25 110 SER A C 1
ATOM 868 O O . SER A 1 110 ? 2.622 -15.163 -0.394 1.00 88.25 110 SER A O 1
ATOM 870 N N . LYS A 1 111 ? 3.637 -13.175 -0.156 1.00 88.81 111 LYS A N 1
ATOM 871 C CA . LYS A 1 111 ? 3.092 -12.883 1.177 1.00 88.81 111 LYS A CA 1
ATOM 872 C C . LYS A 1 111 ? 1.595 -12.550 1.144 1.00 88.81 111 LYS A C 1
ATOM 874 O O . LYS A 1 111 ? 0.919 -12.731 2.155 1.00 88.81 111 LYS A O 1
ATOM 879 N N . PHE A 1 112 ? 1.054 -12.108 0.007 1.00 92.25 112 PHE A N 1
ATOM 880 C CA . PHE A 1 112 ? -0.364 -11.769 -0.143 1.00 92.25 112 PHE A CA 1
ATOM 881 C C . PHE A 1 112 ? -1.182 -13.013 -0.512 1.00 92.25 112 PHE A C 1
ATOM 883 O O . PHE A 1 112 ? -1.658 -13.171 -1.631 1.00 92.25 112 PHE A O 1
ATOM 890 N N . TYR A 1 113 ? -1.363 -13.924 0.442 1.00 92.06 113 TYR A N 1
ATOM 891 C CA . TYR A 1 113 ? -2.006 -15.228 0.213 1.00 92.06 113 TYR A CA 1
ATOM 892 C C . TYR A 1 113 ? -3.503 -15.159 -0.156 1.00 92.06 113 TYR A C 1
ATOM 894 O O . TYR A 1 113 ? -4.087 -16.162 -0.568 1.00 92.06 113 TYR A O 1
ATOM 902 N N . HIS A 1 114 ? -4.144 -13.995 -0.018 1.00 95.19 114 HIS A N 1
ATOM 903 C CA . HIS A 1 114 ? -5.512 -13.745 -0.483 1.00 95.19 114 HIS A CA 1
ATOM 904 C C . HIS A 1 114 ? -5.593 -13.045 -1.845 1.00 95.19 114 HIS A C 1
ATOM 906 O O . HIS A 1 114 ? -6.707 -12.798 -2.329 1.00 95.19 114 HIS A O 1
ATOM 912 N N . LEU A 1 115 ? -4.447 -12.760 -2.472 1.00 96.12 115 LEU A N 1
ATOM 913 C CA . LEU A 1 115 ? -4.382 -12.091 -3.761 1.00 96.12 115 LEU A CA 1
ATOM 914 C C . LEU A 1 115 ? -5.071 -12.945 -4.830 1.00 96.12 115 LEU A C 1
ATOM 916 O O . LEU A 1 115 ? -4.815 -14.139 -4.966 1.00 96.12 115 LEU A O 1
ATOM 920 N N . ARG A 1 116 ? -5.981 -12.323 -5.580 1.00 96.81 116 ARG A N 1
ATOM 921 C CA . ARG A 1 116 ? -6.748 -12.956 -6.663 1.00 96.81 116 ARG A CA 1
ATOM 922 C C . ARG A 1 116 ? -6.374 -12.397 -8.021 1.00 96.81 116 ARG A C 1
ATOM 924 O O . ARG A 1 116 ? -6.420 -13.119 -9.009 1.00 96.81 116 ARG A O 1
ATOM 931 N N . ILE A 1 117 ? -6.069 -11.105 -8.057 1.00 96.38 117 ILE A N 1
ATOM 932 C CA . ILE A 1 117 ? -5.725 -10.379 -9.268 1.00 96.38 117 ILE A CA 1
ATOM 933 C C . ILE A 1 117 ? -4.414 -9.655 -9.002 1.00 96.38 117 ILE A C 1
ATOM 935 O O . ILE A 1 117 ? -4.312 -8.856 -8.070 1.00 96.38 117 ILE A O 1
ATOM 939 N N . LEU A 1 118 ? -3.429 -9.964 -9.833 1.00 93.12 118 LEU A N 1
ATOM 940 C CA . LEU A 1 118 ? -2.177 -9.243 -9.938 1.00 93.12 118 LEU A CA 1
ATOM 941 C C . LEU A 1 118 ? -2.188 -8.565 -11.307 1.00 93.12 118 LEU A C 1
ATOM 943 O O . LEU A 1 118 ? -2.110 -9.244 -12.330 1.00 93.12 118 LEU A O 1
ATOM 947 N N . ASP A 1 119 ? -2.376 -7.253 -11.308 1.00 91.50 119 ASP A N 1
ATOM 948 C CA . ASP A 1 119 ? -2.464 -6.437 -12.510 1.00 91.50 119 ASP A CA 1
ATOM 949 C C . ASP A 1 119 ? -1.096 -5.837 -12.828 1.00 91.50 119 ASP A C 1
ATOM 951 O O . ASP A 1 119 ? -0.519 -5.085 -12.038 1.00 91.50 119 ASP A O 1
ATOM 955 N N . LEU A 1 120 ? -0.580 -6.240 -13.985 1.00 86.62 120 LEU A N 1
ATOM 956 C CA . LEU A 1 120 ? 0.731 -5.880 -14.501 1.00 86.62 120 LEU A CA 1
ATOM 957 C C . LEU A 1 120 ? 0.607 -5.253 -15.896 1.00 86.62 120 LEU A C 1
ATOM 959 O O . LEU A 1 120 ? 1.564 -5.275 -16.659 1.00 86.62 120 LEU A O 1
ATOM 963 N N . GLU A 1 121 ? -0.555 -4.712 -16.276 1.00 80.31 121 GLU A N 1
ATOM 964 C CA . GLU A 1 121 ? -0.723 -4.083 -17.599 1.00 80.31 121 GLU A CA 1
ATOM 965 C C . GLU A 1 121 ? 0.260 -2.917 -17.808 1.00 80.31 121 GLU A C 1
ATOM 967 O O . GLU A 1 121 ? 0.784 -2.704 -18.902 1.00 80.31 121 GLU A O 1
ATOM 972 N N . LEU A 1 122 ? 0.574 -2.203 -16.726 1.00 74.44 122 LEU A N 1
ATOM 973 C CA . LEU A 1 122 ? 1.533 -1.097 -16.705 1.00 74.44 122 LEU A CA 1
ATOM 974 C C . LEU A 1 122 ? 2.970 -1.552 -16.398 1.00 74.44 122 LEU A C 1
ATOM 976 O O . LEU A 1 122 ? 3.890 -0.732 -16.337 1.00 74.44 122 LEU A O 1
ATOM 980 N N . TRP A 1 123 ? 3.186 -2.861 -16.257 1.00 70.62 123 TRP A N 1
ATOM 981 C CA . TRP A 1 123 ? 4.500 -3.474 -16.127 1.00 70.62 123 TRP A CA 1
ATOM 982 C C . TRP A 1 123 ? 5.146 -3.564 -17.507 1.00 70.62 123 TRP A C 1
ATOM 984 O O . TRP A 1 123 ? 4.941 -4.513 -18.269 1.00 70.62 123 TRP A O 1
ATOM 994 N N . LYS A 1 124 ? 5.984 -2.583 -17.845 1.00 61.91 124 LYS A N 1
ATOM 995 C CA . LYS A 1 124 ? 6.806 -2.634 -19.061 1.00 61.91 124 LYS A CA 1
ATOM 996 C C . LYS A 1 124 ? 8.000 -3.566 -18.866 1.00 61.91 124 LYS A C 1
ATOM 998 O O . LYS A 1 124 ? 9.144 -3.144 -18.758 1.00 61.91 124 LYS A O 1
ATOM 1003 N N . GLY A 1 125 ? 7.715 -4.860 -18.807 1.00 49.56 125 GLY A N 1
ATOM 1004 C CA . GLY A 1 125 ? 8.704 -5.919 -18.680 1.00 49.56 125 GLY A CA 1
ATOM 1005 C C . GLY A 1 125 ? 9.163 -6.314 -20.071 1.00 49.56 125 GLY A C 1
ATOM 1006 O O . GLY A 1 125 ? 8.427 -6.979 -20.792 1.00 49.56 125 GLY A O 1
ATOM 1007 N N . GLY A 1 126 ? 10.357 -5.863 -20.458 1.00 48.72 126 GLY A N 1
ATOM 1008 C CA . GLY A 1 126 ? 11.120 -6.398 -21.585 1.00 48.72 126 GLY A CA 1
ATOM 1009 C C . GLY A 1 126 ? 10.341 -6.630 -22.884 1.00 48.72 126 GLY A C 1
ATOM 1010 O O . GLY A 1 126 ? 10.213 -7.769 -23.326 1.00 48.72 126 GLY A O 1
ATOM 1011 N N . HIS A 1 127 ? 9.927 -5.570 -23.581 1.00 43.75 127 HIS A N 1
ATOM 1012 C CA . HIS A 1 127 ? 9.952 -5.665 -25.041 1.00 43.75 127 HIS A CA 1
ATOM 1013 C C . HIS A 1 127 ? 11.408 -5.515 -25.472 1.00 43.75 127 HIS A C 1
ATOM 1015 O O . HIS A 1 127 ? 11.938 -4.408 -25.570 1.00 43.75 127 HIS A O 1
ATOM 1021 N N . GLY A 1 128 ? 12.061 -6.654 -25.714 1.00 45.62 128 GLY A N 1
ATOM 1022 C CA . GLY A 1 128 ? 13.223 -6.677 -26.584 1.00 45.62 128 GLY A CA 1
ATOM 1023 C C . GLY A 1 128 ? 12.822 -5.990 -27.884 1.00 45.62 128 GLY A C 1
ATOM 1024 O O . GLY A 1 128 ? 11.958 -6.481 -28.608 1.00 45.62 128 GLY A O 1
ATOM 1025 N N . ARG A 1 129 ? 13.402 -4.819 -28.144 1.00 36.94 129 ARG A N 1
ATOM 1026 C CA . ARG A 1 129 ? 13.414 -4.246 -29.486 1.00 36.94 129 ARG A CA 1
ATOM 1027 C C . ARG A 1 129 ? 14.181 -5.237 -30.361 1.00 36.94 129 ARG A C 1
ATOM 1029 O O . ARG A 1 129 ? 15.404 -5.305 -30.267 1.00 36.94 129 ARG A O 1
ATOM 1036 N N . SER A 1 130 ? 13.442 -6.053 -31.110 1.00 40.50 130 SER A N 1
ATOM 1037 C CA . SER A 1 130 ? 13.932 -6.737 -32.309 1.00 40.50 130 SER A CA 1
ATOM 1038 C C . SER A 1 130 ? 14.262 -5.719 -33.389 1.00 40.50 130 SER A C 1
ATOM 1040 O O . SER A 1 130 ? 13.425 -4.797 -33.547 1.00 40.50 130 SER A O 1
#

Foldseek 3Di:
DAAADEDEPAPVPDDDPVSLVVVLVVLVVCCVVVVLLRHAYYAYHDEEELSNLLSVLVSCLNNQNHAYYHYLDAYHPVLSSLVSNLSNQNHAEDEDAYDQPDQDDHPSVVSNVNHNYYHCVNPNHDPPPD

Radius of gyration: 14.7 Å; chains: 1; bounding box: 35×35×45 Å

InterPro domains:
  IPR032675 Leucine-rich repeat domain superfamily [G3DSA:3.80.10.10] (4-124)

pLDDT: mean 81.64, std 12.96, range [36.94, 96.88]